Protein AF-A0A267HNU8-F1 (afdb_monomer)

Radius of gyration: 19.86 Å; Cα contacts (8 Å, |Δi|>4): 203; chains: 1; bounding box: 39×40×65 Å

Solvent-accessible surface area (backbone atoms only — not comparable to full-atom values): 8470 Å² total; per-residue (Å²): 109,71,69,58,58,52,52,52,51,51,52,52,51,53,51,51,50,51,52,53,52,53,51,51,53,46,52,55,52,47,54,53,49,51,50,49,44,37,77,42,67,43,56,73,91,36,62,37,79,51,38,76,72,42,79,48,80,49,92,98,49,75,58,29,40,37,32,32,30,31,34,57,65,34,49,52,49,51,52,52,50,27,65,72,68,40,31,42,89,77,65,49,72,58,86,52,77,87,73,73,45,68,80,70,56,43,60,33,38,45,37,34,40,38,64,86,80,71,42,75,48,75,42,44,22,54,57,81,44,81,58,81,56,62,69,58,43,62,71,67,40,85,67,69,61,72,82,130

InterPro domains:
  IPR021486 Protein of unknown function DUF3139 [PF11337] (1-74)

Organism: NCBI:txid317010

Secondary structure (DSSP, 8-state):
-HHHHHHHHHHHHHHHHHHHHHHHHHHHHHHHHHHHHHHTT--GGGEEEEEEEEEE--TTS--EEEEEEEEHHHHHHHHHHHHHHSB-TTS-B---GGG--GGG-SEEEEEEEETTTTEEEEEEEETTEEE--HHHHHHH-S-PPPP-

Mean predicted aligned error: 5.61 Å

Structure (mmCIF, N/CA/C/O backbone):
data_AF-A0A267HNU8-F1
#
_entry.id   AF-A0A267HNU8-F1
#
loop_
_atom_site.group_PDB
_atom_site.id
_atom_site.type_symbol
_atom_site.label_atom_id
_atom_site.label_alt_id
_atom_site.label_comp_id
_atom_site.label_asym_id
_atom_site.label_entity_id
_atom_site.label_seq_id
_atom_site.pdbx_PDB_ins_code
_atom_site.Cartn_x
_atom_site.Cartn_y
_atom_site.Cartn_z
_atom_site.occupancy
_atom_site.B_iso_or_equiv
_atom_site.auth_seq_id
_atom_site.auth_comp_id
_atom_site.auth_asym_id
_atom_site.auth_atom_id
_atom_site.pdbx_PDB_model_num
ATOM 1 N N . MET A 1 1 ? 4.907 28.379 -45.453 1.00 60.69 1 MET A N 1
ATOM 2 C CA . MET A 1 1 ? 3.715 27.744 -44.832 1.00 60.69 1 MET A CA 1
ATOM 3 C C . MET A 1 1 ? 3.746 26.208 -44.789 1.00 60.69 1 MET A C 1
ATOM 5 O O . MET A 1 1 ? 3.602 25.681 -43.696 1.00 60.69 1 MET A O 1
ATOM 9 N N . LYS A 1 2 ? 3.959 25.463 -45.895 1.00 60.53 2 LYS A N 1
ATOM 10 C CA . LYS A 1 2 ? 3.998 23.972 -45.870 1.00 60.53 2 LYS A CA 1
ATOM 11 C C . LYS A 1 2 ? 5.040 23.382 -44.897 1.00 60.53 2 LYS A C 1
ATOM 13 O O . LYS A 1 2 ? 4.693 22.520 -44.102 1.00 60.53 2 LYS A O 1
ATOM 18 N N . LYS A 1 3 ? 6.277 23.898 -44.893 1.00 60.47 3 LYS A N 1
ATOM 19 C CA . LYS A 1 3 ? 7.355 23.445 -43.983 1.00 60.47 3 LYS A CA 1
ATOM 20 C C . LYS A 1 3 ? 7.025 23.662 -42.494 1.00 60.47 3 LYS A C 1
ATOM 22 O O . LYS A 1 3 ? 7.340 22.811 -41.675 1.00 60.47 3 LYS A O 1
ATOM 27 N N . ILE A 1 4 ? 6.316 24.748 -42.167 1.00 65.88 4 ILE A N 1
ATOM 28 C CA . ILE A 1 4 ? 5.861 25.059 -40.799 1.00 65.88 4 ILE A CA 1
ATOM 29 C C . ILE A 1 4 ? 4.764 24.074 -40.362 1.00 65.88 4 ILE A C 1
ATOM 31 O O . ILE A 1 4 ? 4.829 23.546 -39.261 1.00 65.88 4 ILE A O 1
ATOM 35 N N . LYS A 1 5 ? 3.804 23.743 -41.240 1.00 65.88 5 LYS A N 1
ATOM 36 C CA . LYS A 1 5 ? 2.758 22.739 -40.949 1.00 65.88 5 LYS A CA 1
ATOM 37 C C . LYS A 1 5 ? 3.329 21.330 -40.716 1.00 65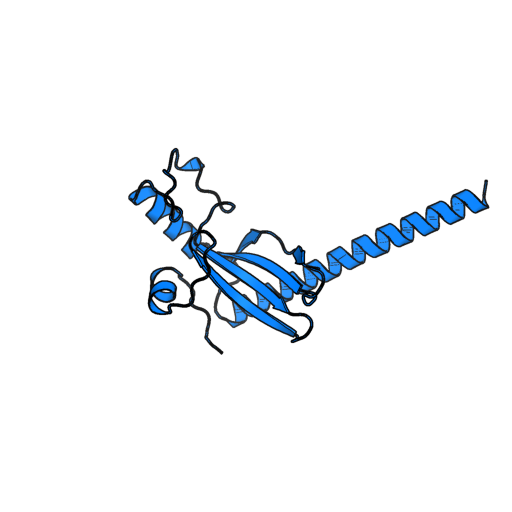.88 5 LYS A C 1
ATOM 39 O O . LYS A 1 5 ? 2.841 20.611 -39.846 1.00 65.88 5 LYS A O 1
ATOM 44 N N . ILE A 1 6 ? 4.372 20.956 -41.462 1.00 73.31 6 ILE A N 1
ATOM 45 C CA . ILE A 1 6 ? 5.078 19.676 -41.285 1.00 73.31 6 ILE A CA 1
ATOM 46 C C . ILE A 1 6 ? 5.837 19.666 -39.951 1.00 73.31 6 ILE A C 1
ATOM 48 O O . ILE A 1 6 ? 5.674 18.729 -39.177 1.00 73.31 6 ILE A O 1
ATOM 52 N N . ALA A 1 7 ? 6.592 20.726 -39.638 1.00 75.62 7 ALA A N 1
ATOM 53 C CA . ALA A 1 7 ? 7.320 20.836 -38.372 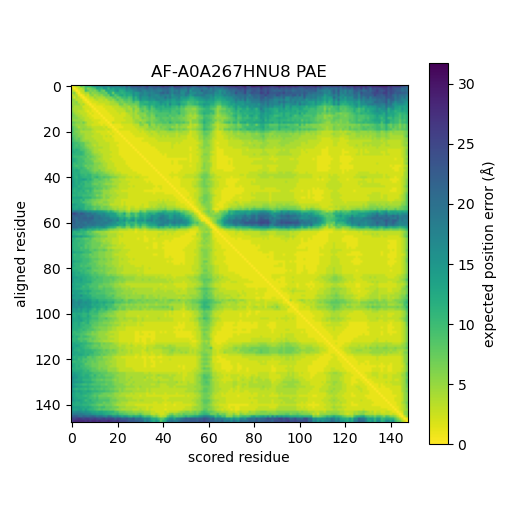1.00 75.62 7 ALA A CA 1
ATOM 54 C C . ALA A 1 7 ? 6.386 20.778 -37.149 1.00 75.62 7 ALA A C 1
ATOM 56 O O . ALA A 1 7 ? 6.656 20.041 -36.204 1.00 75.62 7 ALA A O 1
ATOM 57 N N . VAL A 1 8 ? 5.248 21.480 -37.193 1.00 80.50 8 VAL A N 1
ATOM 58 C CA . VAL A 1 8 ? 4.234 21.432 -36.125 1.00 80.50 8 VAL A CA 1
ATOM 59 C C . VAL A 1 8 ? 3.655 20.022 -35.967 1.00 80.50 8 VAL A C 1
ATOM 61 O O . VAL A 1 8 ? 3.536 19.544 -34.843 1.00 80.50 8 VAL A O 1
ATOM 64 N N . SER A 1 9 ? 3.358 19.318 -37.065 1.00 80.00 9 SER A N 1
ATOM 65 C CA . SER A 1 9 ? 2.846 17.939 -36.992 1.00 80.00 9 SER A CA 1
ATOM 66 C C . SER A 1 9 ? 3.858 16.977 -36.363 1.00 80.00 9 SER A C 1
ATOM 68 O O . SER A 1 9 ? 3.482 16.155 -35.532 1.00 80.00 9 SER A O 1
ATOM 70 N N . VAL A 1 10 ? 5.146 17.104 -36.700 1.00 87.31 10 VAL A N 1
ATOM 71 C CA . VAL A 1 10 ? 6.213 16.280 -36.107 1.00 87.31 10 VAL A CA 1
ATOM 72 C C . VAL A 1 10 ? 6.332 16.531 -34.603 1.00 87.31 10 VAL A C 1
ATOM 74 O O . VAL A 1 10 ? 6.414 15.577 -33.832 1.00 87.31 10 VAL A O 1
ATOM 77 N N . ILE A 1 11 ? 6.277 17.793 -34.166 1.00 89.12 11 ILE A N 1
ATOM 78 C CA . ILE A 1 11 ? 6.322 18.147 -32.739 1.00 89.12 11 ILE A CA 1
ATOM 79 C C . ILE A 1 11 ? 5.142 17.521 -31.985 1.00 89.12 11 ILE A C 1
ATOM 81 O O . ILE A 1 11 ? 5.340 16.928 -30.927 1.00 89.12 11 ILE A O 1
ATOM 85 N N . VAL A 1 12 ? 3.928 17.589 -32.540 1.00 88.81 12 VAL A N 1
ATOM 86 C CA . VAL A 1 12 ? 2.739 16.979 -31.924 1.00 88.81 12 VAL A CA 1
ATOM 87 C C . VAL A 1 12 ? 2.899 15.463 -31.786 1.00 88.81 12 VAL A C 1
ATOM 89 O O . VAL A 1 12 ? 2.626 14.923 -30.715 1.00 88.81 12 VAL A O 1
ATOM 92 N N . VAL A 1 13 ? 3.394 14.773 -32.820 1.00 89.31 13 VAL A N 1
ATOM 93 C CA . VAL A 1 13 ? 3.636 13.319 -32.768 1.00 89.31 13 VAL A CA 1
ATOM 94 C C . VAL A 1 13 ? 4.678 12.959 -31.707 1.00 89.31 13 VAL A C 1
ATOM 96 O O . VAL A 1 13 ? 4.468 12.012 -30.953 1.00 89.31 13 VAL A O 1
ATOM 99 N N . LEU A 1 14 ? 5.770 13.721 -31.598 1.00 88.31 14 LEU A N 1
ATOM 100 C CA . LEU A 1 14 ? 6.799 13.489 -30.579 1.00 88.31 14 LEU A CA 1
ATOM 101 C C . LEU A 1 14 ? 6.258 13.685 -29.160 1.00 88.31 14 LEU A C 1
ATOM 103 O O . LEU A 1 14 ? 6.530 12.866 -28.283 1.00 88.31 14 LEU A O 1
ATOM 107 N N . ILE A 1 15 ? 5.453 14.729 -28.943 1.00 87.50 15 ILE A N 1
ATOM 108 C CA . ILE A 1 15 ? 4.793 14.976 -27.657 1.00 87.50 15 ILE A CA 1
ATOM 109 C C . ILE A 1 15 ? 3.860 13.807 -27.323 1.00 87.50 15 ILE A C 1
ATOM 111 O O . ILE A 1 15 ? 3.980 13.221 -26.249 1.00 87.50 15 ILE A O 1
ATOM 115 N N . LEU A 1 16 ? 2.974 13.409 -28.240 1.00 89.19 16 LEU A N 1
ATOM 116 C CA . LEU A 1 16 ? 2.055 12.285 -28.024 1.00 89.19 16 LEU A CA 1
ATOM 117 C C . LEU A 1 16 ? 2.794 10.965 -27.774 1.00 89.19 16 LEU A C 1
ATOM 119 O O . LEU A 1 16 ? 2.398 10.200 -26.892 1.00 89.19 16 LEU A O 1
ATOM 123 N N . GLY A 1 17 ? 3.884 10.714 -28.502 1.00 87.00 17 GLY A N 1
ATOM 124 C CA . GLY A 1 17 ? 4.753 9.559 -28.290 1.00 87.00 17 GLY A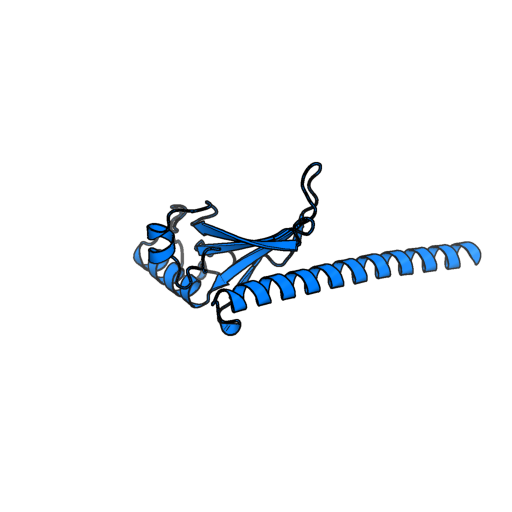 CA 1
ATOM 125 C C . GLY A 1 17 ? 5.370 9.555 -26.892 1.00 87.00 17 GLY A C 1
ATOM 126 O O . GLY A 1 17 ? 5.333 8.535 -26.204 1.00 87.00 17 GLY A O 1
ATOM 127 N N . PHE A 1 18 ? 5.852 10.710 -26.424 1.00 85.44 18 PHE A N 1
ATOM 128 C CA . PHE A 1 18 ? 6.389 10.867 -25.073 1.00 85.44 18 PHE A CA 1
ATOM 129 C C . PHE A 1 18 ? 5.329 10.611 -23.988 1.00 85.44 18 PHE A C 1
ATOM 131 O O . PHE A 1 18 ? 5.579 9.850 -23.050 1.00 85.44 18 PHE A O 1
ATOM 138 N N . TRP A 1 19 ? 4.127 11.181 -24.129 1.00 85.31 19 TRP A N 1
ATOM 139 C CA . TRP A 1 19 ? 3.018 10.943 -23.196 1.00 85.31 19 TRP A CA 1
ATOM 140 C C . TRP A 1 19 ? 2.603 9.470 -23.166 1.00 85.31 19 TRP A C 1
ATOM 142 O O . TRP A 1 19 ? 2.467 8.893 -22.087 1.00 85.31 19 TRP A O 1
ATOM 152 N N . SER A 1 20 ? 2.467 8.846 -24.338 1.00 87.19 20 SER A N 1
ATOM 153 C CA . SER A 1 20 ? 2.092 7.432 -24.469 1.00 87.19 20 SER A CA 1
ATOM 154 C C . SER A 1 20 ? 3.120 6.517 -23.804 1.00 87.19 20 SER A C 1
ATOM 156 O O . SER A 1 20 ? 2.761 5.620 -23.042 1.00 87.19 20 SER A O 1
ATOM 158 N N . TYR A 1 21 ? 4.408 6.788 -24.020 1.00 87.94 21 TYR A N 1
ATOM 159 C CA . TYR A 1 21 ? 5.496 6.051 -23.386 1.00 87.94 21 TYR A CA 1
ATOM 160 C C . TYR A 1 21 ? 5.506 6.217 -21.858 1.00 87.94 21 TYR A C 1
ATOM 162 O O . TYR A 1 21 ? 5.671 5.238 -21.129 1.00 87.94 21 TYR A O 1
ATOM 170 N N . SER A 1 22 ? 5.278 7.436 -21.361 1.00 86.12 22 SER A N 1
ATOM 171 C CA . SER A 1 22 ? 5.196 7.717 -19.921 1.00 86.12 22 SER A CA 1
ATOM 172 C C . SER A 1 22 ? 4.043 6.960 -19.251 1.00 86.12 22 SER A C 1
ATOM 174 O O . SER A 1 22 ? 4.230 6.352 -18.195 1.00 86.12 22 SER A O 1
ATOM 176 N N . ILE A 1 23 ? 2.865 6.928 -19.885 1.00 88.56 23 ILE A N 1
ATOM 177 C CA . ILE A 1 23 ? 1.704 6.160 -19.407 1.00 88.56 23 ILE A CA 1
ATOM 178 C C . ILE A 1 23 ? 2.013 4.661 -19.396 1.00 88.56 23 ILE A C 1
ATOM 180 O O . ILE A 1 23 ? 1.776 3.996 -18.389 1.00 88.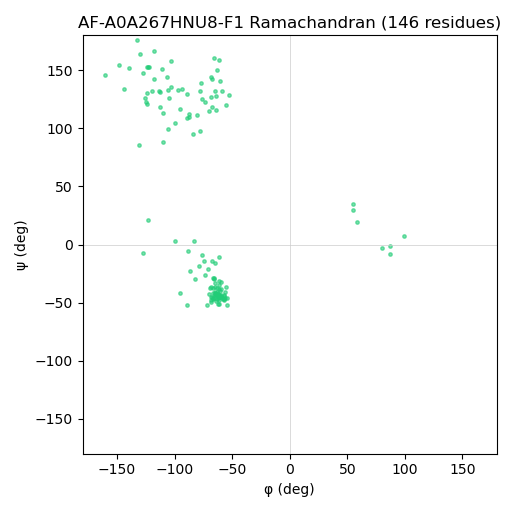56 23 ILE A O 1
ATOM 184 N N . TYR A 1 24 ? 2.589 4.134 -20.479 1.00 91.56 24 TYR A N 1
ATOM 185 C CA . TYR A 1 24 ? 2.964 2.724 -20.570 1.00 91.56 24 TYR A CA 1
ATOM 186 C C . TYR A 1 24 ? 3.917 2.301 -19.443 1.00 91.56 24 TYR A C 1
ATOM 188 O O . TYR A 1 24 ? 3.685 1.290 -18.779 1.00 91.56 24 TYR A O 1
ATOM 196 N N . GLN A 1 25 ? 4.958 3.094 -19.172 1.00 91.19 25 GLN A N 1
ATOM 197 C CA . GLN A 1 25 ? 5.912 2.778 -18.108 1.00 91.19 25 GLN A CA 1
ATOM 198 C C . GLN A 1 25 ? 5.280 2.838 -16.712 1.00 91.19 25 GLN A C 1
ATOM 200 O O . GLN A 1 25 ? 5.578 1.989 -15.872 1.00 91.19 25 GLN A O 1
ATOM 205 N N . LYS A 1 26 ? 4.369 3.792 -16.474 1.00 92.00 26 LYS A N 1
ATOM 206 C CA . LYS A 1 26 ? 3.588 3.860 -15.230 1.00 92.00 26 LYS A CA 1
ATOM 207 C C . LYS A 1 26 ? 2.724 2.616 -15.038 1.00 92.00 26 LYS A C 1
ATOM 209 O O . LYS A 1 26 ? 2.781 2.019 -13.970 1.00 92.00 26 LYS A O 1
ATOM 214 N N . ASN A 1 27 ? 1.989 2.187 -16.064 1.00 93.62 27 ASN A N 1
ATOM 215 C CA . ASN A 1 27 ? 1.141 0.993 -15.981 1.00 93.62 27 ASN A CA 1
ATOM 216 C C . ASN A 1 27 ? 1.973 -0.264 -15.700 1.00 93.62 27 ASN A C 1
ATOM 218 O O . ASN A 1 27 ? 1.669 -1.019 -14.783 1.00 93.62 27 ASN A O 1
ATOM 222 N N . LYS A 1 28 ? 3.095 -0.433 -16.410 1.00 94.38 28 LYS A N 1
ATOM 223 C CA . LYS A 1 28 ? 4.008 -1.561 -16.195 1.00 94.38 28 LYS A CA 1
ATOM 224 C C . LYS A 1 28 ? 4.602 -1.582 -14.783 1.00 94.38 28 LYS A C 1
ATOM 226 O O . LYS A 1 28 ? 4.793 -2.649 -14.200 1.00 94.38 28 LYS A O 1
ATOM 231 N N . ALA A 1 29 ? 4.926 -0.415 -14.229 1.00 94.75 29 ALA A N 1
ATOM 232 C CA . ALA A 1 29 ? 5.400 -0.311 -12.855 1.00 94.75 29 ALA A CA 1
ATOM 233 C C . ALA A 1 29 ? 4.288 -0.633 -11.839 1.00 94.75 29 ALA A C 1
ATOM 235 O O . ALA A 1 29 ? 4.561 -1.295 -10.839 1.00 94.75 29 ALA A O 1
ATOM 236 N N . ASP A 1 30 ? 3.045 -0.226 -12.112 1.00 96.06 30 ASP A N 1
ATOM 237 C CA . ASP A 1 30 ? 1.892 -0.492 -11.246 1.00 96.06 30 ASP A CA 1
ATOM 238 C C . ASP A 1 30 ? 1.565 -1.985 -11.183 1.00 96.06 30 ASP A C 1
ATOM 240 O O . ASP A 1 30 ? 1.437 -2.537 -10.089 1.00 96.06 30 ASP A O 1
ATOM 244 N N . GLU A 1 31 ? 1.541 -2.650 -12.341 1.00 95.94 31 GLU A N 1
ATOM 245 C CA . GLU A 1 31 ? 1.397 -4.104 -12.461 1.00 95.94 31 GLU A CA 1
ATOM 246 C C . GLU A 1 31 ? 2.493 -4.845 -11.696 1.00 95.94 31 GLU A C 1
ATOM 248 O O . GLU A 1 31 ? 2.216 -5.810 -10.986 1.00 95.94 31 GLU A O 1
ATOM 253 N N . ARG A 1 32 ? 3.746 -4.385 -11.805 1.00 96.38 32 ARG A N 1
ATOM 254 C CA . ARG A 1 32 ? 4.873 -5.008 -11.105 1.00 96.38 32 ARG A CA 1
ATOM 255 C C . ARG A 1 32 ? 4.746 -4.890 -9.588 1.00 96.38 32 ARG A C 1
ATOM 257 O O . ARG A 1 32 ? 5.039 -5.854 -8.890 1.00 96.38 32 ARG A O 1
ATOM 264 N N . ILE A 1 33 ? 4.308 -3.735 -9.088 1.00 97.00 33 ILE A N 1
ATOM 265 C CA . ILE A 1 33 ? 4.052 -3.543 -7.657 1.00 97.00 33 ILE A CA 1
ATOM 266 C C . ILE A 1 33 ? 2.872 -4.412 -7.204 1.00 97.00 33 ILE A C 1
ATOM 268 O O . ILE A 1 33 ? 2.992 -5.088 -6.191 1.00 97.00 33 ILE A O 1
ATOM 272 N N . ASN A 1 34 ? 1.756 -4.435 -7.943 1.00 97.06 34 ASN A N 1
ATOM 273 C CA . ASN A 1 34 ? 0.595 -5.264 -7.588 1.00 97.06 34 ASN A CA 1
ATOM 274 C C . ASN A 1 34 ? 0.955 -6.746 -7.531 1.00 97.06 34 ASN A C 1
ATOM 276 O O . ASN A 1 34 ? 0.615 -7.414 -6.562 1.00 97.06 34 ASN A O 1
ATOM 280 N N . ARG A 1 35 ? 1.690 -7.240 -8.532 1.00 97.19 35 ARG A N 1
ATOM 281 C CA . ARG A 1 35 ? 2.148 -8.628 -8.557 1.00 97.19 35 ARG A CA 1
ATOM 282 C C . ARG A 1 35 ? 2.986 -8.963 -7.329 1.00 97.19 35 ARG A C 1
ATOM 284 O O . ARG A 1 35 ? 2.708 -9.962 -6.683 1.00 97.19 35 ARG A O 1
ATOM 291 N N . TYR A 1 36 ? 3.939 -8.099 -6.979 1.00 96.75 36 TYR A N 1
ATOM 292 C CA . TYR A 1 36 ? 4.744 -8.281 -5.774 1.00 96.75 36 TYR A CA 1
ATOM 293 C C . TYR A 1 36 ? 3.873 -8.336 -4.510 1.00 96.75 36 TYR A C 1
ATOM 295 O O . TYR A 1 36 ? 4.035 -9.238 -3.704 1.00 96.75 36 TYR A O 1
ATOM 303 N N . LEU A 1 37 ? 2.905 -7.427 -4.343 1.00 96.94 37 LEU A N 1
ATOM 304 C CA . LEU A 1 37 ? 2.007 -7.443 -3.177 1.00 96.94 37 LEU A CA 1
ATOM 305 C C . LEU A 1 37 ? 1.199 -8.748 -3.079 1.00 96.94 37 LEU A C 1
ATOM 307 O O . LEU A 1 37 ? 1.024 -9.272 -1.981 1.00 96.94 37 LEU A O 1
ATOM 311 N N . VAL A 1 38 ? 0.752 -9.284 -4.217 1.00 97.06 38 VAL A N 1
ATOM 312 C CA . VAL A 1 38 ? 0.046 -10.573 -4.290 1.00 97.06 38 VAL A CA 1
ATOM 313 C C . VAL A 1 38 ? 0.965 -11.741 -3.948 1.00 97.06 38 VAL A C 1
ATOM 315 O O . VAL A 1 38 ? 0.590 -12.587 -3.141 1.00 97.06 38 VAL A O 1
ATOM 318 N N . GLU A 1 39 ? 2.180 -11.765 -4.497 1.00 95.56 39 GLU A N 1
ATOM 319 C CA . GLU A 1 39 ? 3.210 -12.763 -4.169 1.00 95.56 39 GLU A CA 1
ATOM 320 C C . GLU A 1 39 ? 3.577 -12.737 -2.676 1.00 95.56 39 GLU A C 1
ATOM 322 O O . GLU A 1 39 ? 3.847 -13.780 -2.088 1.00 95.56 39 GLU A O 1
ATOM 327 N N . GLN A 1 40 ? 3.516 -11.560 -2.047 1.00 95.06 40 GLN A N 1
ATOM 328 C CA . GLN A 1 40 ? 3.741 -11.359 -0.612 1.00 95.06 40 GLN A CA 1
ATOM 329 C C . GLN A 1 40 ? 2.507 -11.645 0.264 1.00 95.06 40 GLN A C 1
ATOM 331 O O . GLN A 1 40 ? 2.561 -11.473 1.481 1.00 95.06 40 GLN A O 1
ATOM 336 N N . GLY A 1 41 ? 1.395 -12.089 -0.330 1.00 94.94 41 GLY A N 1
ATOM 337 C CA . GLY A 1 41 ? 0.223 -12.579 0.394 1.00 94.94 41 GLY A CA 1
ATOM 338 C C . GLY A 1 41 ? -0.933 -11.589 0.552 1.00 94.94 41 GLY A C 1
ATOM 339 O O . GLY A 1 41 ? -1.893 -11.920 1.248 1.00 94.94 41 GLY A O 1
ATOM 340 N N . ILE A 1 42 ? -0.901 -10.410 -0.085 1.00 96.94 42 ILE A N 1
ATOM 341 C CA . ILE A 1 42 ? -2.068 -9.514 -0.159 1.00 96.94 42 ILE A CA 1
ATOM 342 C C . ILE A 1 42 ? -2.924 -9.901 -1.369 1.00 96.94 42 ILE A C 1
ATOM 344 O O . ILE A 1 42 ? -2.512 -9.649 -2.499 1.00 96.94 42 ILE A O 1
ATOM 348 N N . PRO A 1 43 ? -4.144 -10.433 -1.186 1.00 97.19 43 PRO A N 1
ATOM 349 C CA . PRO A 1 43 ? -4.998 -10.778 -2.316 1.00 97.19 43 PRO A CA 1
ATOM 350 C C . PRO A 1 43 ? -5.323 -9.549 -3.175 1.00 97.19 43 PRO A C 1
ATOM 352 O O . PRO A 1 43 ? -5.582 -8.464 -2.644 1.00 97.19 43 PRO A O 1
ATOM 355 N N . GLU A 1 44 ? -5.345 -9.710 -4.498 1.00 96.81 44 GLU A N 1
ATOM 356 C CA . GLU A 1 44 ? -5.545 -8.601 -5.440 1.00 96.81 44 GLU A CA 1
ATOM 357 C C . GLU A 1 44 ? -6.849 -7.846 -5.158 1.00 96.81 44 GLU A C 1
ATOM 359 O O . GLU A 1 44 ? -6.884 -6.614 -5.132 1.00 96.81 44 GLU A O 1
ATOM 364 N N . GLU A 1 45 ? -7.921 -8.571 -4.833 1.00 97.25 45 GLU A N 1
ATOM 365 C CA . GLU A 1 45 ? -9.219 -7.984 -4.534 1.00 97.25 45 GLU A CA 1
ATOM 366 C C . GLU A 1 45 ? -9.228 -7.174 -3.233 1.00 97.25 45 GLU A C 1
ATOM 368 O O . GLU A 1 45 ? -10.182 -6.431 -2.987 1.00 97.25 45 GLU A O 1
ATOM 373 N N . GLN A 1 46 ? -8.210 -7.309 -2.385 1.00 98.12 46 GLN A N 1
ATOM 374 C CA . GLN A 1 46 ? -8.069 -6.543 -1.151 1.00 98.12 46 GLN A CA 1
ATOM 375 C C . GLN A 1 46 ? -7.369 -5.210 -1.386 1.00 98.12 46 GLN A C 1
ATOM 377 O O . GLN A 1 46 ? -7.599 -4.292 -0.601 1.00 98.12 46 GLN A O 1
ATOM 382 N N . ILE A 1 47 ? -6.582 -5.064 -2.452 1.00 97.81 47 ILE A N 1
ATOM 383 C CA . ILE A 1 47 ? -5.784 -3.864 -2.708 1.00 97.81 47 ILE A CA 1
ATOM 384 C C . ILE A 1 47 ? -6.701 -2.676 -3.035 1.00 97.81 47 ILE A C 1
ATOM 386 O O . ILE A 1 47 ? -7.557 -2.719 -3.921 1.00 97.81 47 ILE A O 1
ATOM 390 N N . LYS A 1 48 ? -6.513 -1.574 -2.308 1.00 97.56 48 LYS A N 1
ATOM 391 C CA . LYS A 1 48 ? -7.178 -0.288 -2.530 1.00 97.56 48 LYS A CA 1
ATOM 392 C C . LYS A 1 48 ? -6.125 0.795 -2.716 1.00 97.56 48 LYS A C 1
ATOM 394 O O . LYS A 1 48 ? -5.320 1.049 -1.828 1.00 97.56 48 LYS A O 1
ATOM 399 N N . THR A 1 49 ? -6.145 1.466 -3.861 1.00 97.00 49 THR A N 1
ATOM 400 C CA . THR A 1 49 ? -5.215 2.567 -4.136 1.00 97.00 49 THR A CA 1
ATOM 401 C C . THR A 1 49 ? -5.618 3.833 -3.388 1.00 97.00 49 THR A C 1
ATOM 403 O O . THR A 1 49 ? -6.730 4.324 -3.569 1.00 97.00 49 THR A O 1
ATOM 406 N N . ILE A 1 50 ? -4.686 4.376 -2.602 1.00 96.50 50 ILE A N 1
ATOM 407 C CA . ILE A 1 50 ? -4.777 5.707 -1.986 1.00 96.50 50 ILE A CA 1
ATOM 408 C C . ILE A 1 50 ? -4.185 6.739 -2.949 1.00 96.50 50 ILE A C 1
ATOM 410 O O . ILE A 1 50 ? -4.837 7.710 -3.320 1.00 96.50 50 ILE A O 1
ATOM 414 N N . ALA A 1 51 ? -2.958 6.494 -3.418 1.00 95.12 51 ALA A N 1
ATOM 415 C CA . ALA A 1 51 ? -2.274 7.351 -4.378 1.00 95.12 51 ALA A CA 1
ATOM 416 C C . ALA A 1 51 ? -1.828 6.535 -5.591 1.00 95.12 51 ALA A C 1
ATOM 418 O O . ALA A 1 51 ? -1.134 5.525 -5.455 1.00 95.12 51 ALA A O 1
ATOM 419 N N . LYS A 1 52 ? -2.228 6.995 -6.783 1.00 93.88 52 LYS A N 1
ATOM 420 C CA . LYS A 1 52 ? -1.828 6.392 -8.060 1.00 93.88 52 LYS A CA 1
ATOM 421 C C . LYS A 1 52 ? -0.317 6.452 -8.242 1.00 93.88 52 LYS A C 1
ATOM 423 O O . LYS A 1 52 ? 0.356 7.313 -7.675 1.00 93.88 52 LYS A O 1
ATOM 428 N N . ILE A 1 53 ? 0.184 5.571 -9.102 1.00 93.69 53 ILE A N 1
ATOM 429 C CA . ILE A 1 53 ? 1.606 5.503 -9.389 1.00 93.69 53 ILE A CA 1
ATOM 430 C C . ILE A 1 53 ? 2.149 6.828 -9.932 1.00 93.69 53 ILE A C 1
ATOM 432 O O . ILE A 1 53 ? 1.597 7.438 -10.857 1.00 93.69 53 ILE A O 1
ATOM 436 N N . ARG A 1 54 ? 3.262 7.268 -9.356 1.00 91.00 54 ARG A N 1
ATOM 437 C CA . ARG A 1 54 ? 4.006 8.452 -9.779 1.00 91.00 54 ARG A CA 1
ATOM 438 C C . ARG A 1 54 ? 5.446 8.082 -10.079 1.00 91.00 54 ARG A C 1
ATOM 440 O O . ARG A 1 54 ? 5.980 7.117 -9.542 1.00 91.00 54 ARG A O 1
ATOM 447 N N . TYR A 1 55 ? 6.047 8.856 -10.970 1.00 85.06 55 TYR A N 1
ATOM 448 C CA . TYR A 1 55 ? 7.469 8.781 -11.259 1.00 85.06 55 TYR A CA 1
ATOM 449 C C . TYR A 1 55 ? 8.163 9.847 -10.417 1.00 85.06 55 TYR A C 1
ATOM 451 O O . TYR A 1 55 ? 7.880 11.032 -10.590 1.00 85.06 55 TYR A O 1
ATOM 459 N N . ASP A 1 56 ? 9.023 9.421 -9.497 1.00 76.25 56 ASP A N 1
ATOM 460 C CA . ASP A 1 56 ? 9.799 10.328 -8.660 1.00 76.25 56 ASP A CA 1
ATOM 461 C C . ASP A 1 56 ? 11.212 10.440 -9.237 1.00 76.25 56 ASP A C 1
ATOM 463 O O . ASP A 1 56 ? 12.043 9.541 -9.085 1.00 76.25 56 ASP A O 1
ATOM 467 N N . GLU A 1 57 ? 11.486 11.565 -9.893 1.00 66.19 57 GLU A N 1
ATOM 468 C CA . GLU A 1 57 ? 12.819 11.946 -10.358 1.00 66.19 57 GLU A CA 1
ATOM 469 C C . GLU A 1 57 ? 13.295 13.120 -9.507 1.00 66.19 57 GLU A C 1
ATOM 471 O O . GLU A 1 57 ? 13.032 14.283 -9.799 1.00 66.19 57 GLU A O 1
ATOM 476 N N . LYS A 1 58 ? 13.936 12.805 -8.379 1.00 59.12 58 LYS A N 1
ATOM 477 C CA . LYS A 1 5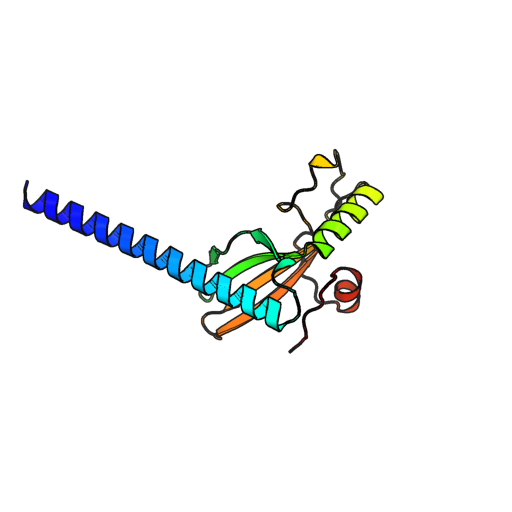8 ? 14.610 13.814 -7.559 1.00 59.12 58 LYS A CA 1
ATOM 478 C C . LYS A 1 58 ? 16.088 13.874 -7.972 1.00 59.12 58 LYS A C 1
ATOM 480 O O . LYS A 1 58 ? 16.707 12.813 -8.075 1.00 59.12 58 LYS A O 1
ATOM 485 N N . PRO A 1 59 ? 16.676 15.066 -8.176 1.00 52.38 59 PRO A N 1
ATOM 486 C CA . PRO A 1 59 ? 18.110 15.207 -8.432 1.00 52.38 59 PRO A CA 1
ATOM 487 C C . PRO A 1 59 ? 18.935 14.494 -7.351 1.00 52.38 59 PRO A C 1
ATOM 489 O O . PRO A 1 59 ? 18.690 14.690 -6.163 1.00 52.38 59 PRO A O 1
ATOM 492 N N . GLY A 1 60 ? 19.876 13.636 -7.752 1.00 58.25 60 GLY A N 1
ATOM 493 C CA . GLY A 1 60 ? 20.707 12.849 -6.828 1.00 58.25 60 GLY A CA 1
ATOM 494 C C . GLY A 1 60 ? 20.052 11.587 -6.244 1.00 58.25 60 GLY A C 1
ATOM 495 O O . GLY A 1 60 ? 20.724 10.831 -5.548 1.00 58.25 60 GLY A O 1
ATOM 496 N N . LEU A 1 61 ? 18.779 11.311 -6.548 1.00 60.00 61 LEU A N 1
ATOM 497 C CA . LEU A 1 61 ? 18.098 10.068 -6.176 1.00 60.00 61 LEU A CA 1
ATOM 498 C C . LEU A 1 61 ? 17.818 9.204 -7.408 1.00 60.00 61 LEU A C 1
ATOM 500 O O . LEU A 1 61 ? 17.650 9.691 -8.526 1.00 60.00 61 LEU A O 1
ATOM 504 N N . TYR A 1 62 ? 17.773 7.889 -7.198 1.00 66.00 62 TYR A N 1
ATOM 505 C CA . TYR A 1 62 ? 17.496 6.940 -8.270 1.00 66.00 62 TYR A CA 1
ATOM 506 C C . TYR A 1 62 ? 16.057 7.070 -8.772 1.00 66.00 62 TYR A C 1
ATOM 508 O O . TYR A 1 62 ? 15.121 7.260 -7.993 1.00 66.00 62 TYR A O 1
ATOM 516 N N . LYS A 1 63 ? 15.900 6.912 -10.089 1.00 81.44 63 LYS A N 1
ATOM 517 C CA . LYS A 1 63 ? 14.607 6.851 -10.774 1.00 81.44 63 LYS A CA 1
ATOM 518 C C . LYS A 1 63 ? 13.753 5.753 -10.150 1.00 81.44 63 LYS A C 1
ATOM 520 O O . LYS A 1 63 ? 14.139 4.582 -10.179 1.00 81.44 63 LYS A O 1
ATOM 525 N N . ARG A 1 64 ? 12.594 6.121 -9.612 1.00 89.50 64 ARG A N 1
ATOM 526 C CA . ARG A 1 64 ? 11.686 5.177 -8.956 1.00 89.50 64 ARG A CA 1
ATOM 527 C C . ARG A 1 64 ? 10.239 5.465 -9.306 1.00 89.50 64 ARG A C 1
ATOM 529 O O . ARG A 1 64 ? 9.870 6.607 -9.581 1.00 89.50 64 ARG A O 1
ATOM 536 N N . TYR A 1 65 ? 9.432 4.414 -9.269 1.00 94.19 65 TYR A N 1
ATOM 537 C CA . TYR A 1 65 ? 7.983 4.546 -9.283 1.00 94.19 65 TYR A CA 1
ATOM 538 C C . TYR A 1 65 ? 7.450 4.261 -7.890 1.00 94.19 65 TYR A C 1
ATOM 540 O O . TYR A 1 65 ? 7.854 3.274 -7.280 1.00 94.19 65 TYR A O 1
ATOM 548 N N . SER A 1 66 ? 6.563 5.114 -7.392 1.00 94.38 66 SER A N 1
ATOM 549 C CA . SER A 1 66 ? 5.947 4.941 -6.079 1.00 94.38 66 SER A CA 1
ATOM 550 C C . SER A 1 66 ? 4.433 5.003 -6.172 1.00 94.38 66 SER A C 1
ATOM 552 O O . SER A 1 66 ? 3.884 5.708 -7.023 1.00 94.38 66 SER A O 1
ATOM 554 N N . LYS A 1 67 ? 3.753 4.257 -5.306 1.00 96.06 67 LYS A N 1
ATOM 555 C CA . LYS A 1 67 ? 2.304 4.327 -5.118 1.00 96.06 67 LYS A CA 1
ATOM 556 C C . LYS A 1 67 ? 1.963 4.021 -3.669 1.00 96.06 67 LYS A C 1
ATOM 558 O O . LYS A 1 67 ? 2.689 3.282 -3.013 1.00 96.06 67 LYS A O 1
ATOM 563 N N . LYS A 1 68 ? 0.821 4.527 -3.211 1.00 97.44 68 LYS A N 1
ATOM 564 C CA . LYS A 1 68 ? 0.307 4.232 -1.872 1.00 97.44 68 LYS A CA 1
ATOM 565 C C . LYS A 1 68 ? -0.965 3.424 -1.968 1.00 97.44 68 LYS A C 1
ATOM 567 O O . LYS A 1 68 ? -1.877 3.783 -2.724 1.00 97.44 68 LYS A O 1
ATOM 572 N N . ILE A 1 69 ? -1.029 2.353 -1.197 1.00 98.06 69 ILE A N 1
ATOM 573 C CA . ILE A 1 69 ? -2.204 1.494 -1.105 1.00 98.06 69 ILE A CA 1
ATOM 574 C C . ILE A 1 69 ? -2.574 1.265 0.356 1.00 98.06 69 ILE A C 1
ATOM 576 O O . ILE A 1 69 ? -1.790 1.505 1.262 1.00 98.06 69 ILE A O 1
ATOM 580 N N . THR A 1 70 ? -3.785 0.788 0.570 1.00 98.31 70 THR A N 1
ATOM 581 C CA . THR A 1 70 ? -4.221 0.114 1.794 1.00 98.31 70 THR A CA 1
ATOM 582 C C . THR A 1 70 ? -4.964 -1.150 1.377 1.00 98.31 70 THR A C 1
ATOM 584 O O . THR A 1 70 ? -5.173 -1.378 0.178 1.00 98.31 70 THR A O 1
ATOM 587 N N . THR A 1 71 ? -5.389 -1.975 2.328 1.00 98.31 71 THR A N 1
ATOM 588 C CA . THR A 1 71 ? -6.292 -3.086 2.023 1.00 98.31 71 THR A CA 1
ATOM 589 C C . THR A 1 71 ? -7.724 -2.776 2.437 1.00 98.31 71 THR A C 1
ATOM 591 O O . THR A 1 71 ? -7.981 -1.939 3.299 1.00 98.31 71 THR A O 1
ATOM 594 N N . LYS A 1 72 ? -8.707 -3.464 1.845 1.00 98.31 72 LYS A N 1
ATOM 595 C CA . LYS A 1 72 ? -10.113 -3.363 2.274 1.00 98.31 72 LYS A CA 1
ATOM 596 C C . LYS A 1 72 ? -10.278 -3.688 3.764 1.00 98.31 72 LYS A C 1
ATOM 598 O O . LYS A 1 72 ? -11.120 -3.072 4.416 1.00 98.31 72 LYS A O 1
ATOM 603 N N . LYS A 1 73 ? -9.503 -4.646 4.290 1.00 97.94 73 LYS A N 1
ATOM 604 C CA . LYS A 1 73 ? -9.517 -5.009 5.715 1.00 97.94 73 LYS A CA 1
ATOM 605 C C . LYS A 1 73 ? -8.937 -3.892 6.578 1.00 97.94 73 LYS A C 1
ATOM 607 O O . LYS A 1 73 ? -9.617 -3.472 7.512 1.00 97.94 73 LYS A O 1
ATOM 612 N N . ASP A 1 74 ? -7.762 -3.376 6.228 1.00 98.06 74 ASP A N 1
ATOM 613 C CA . ASP A 1 74 ? -7.103 -2.297 6.982 1.00 98.06 74 ASP A CA 1
ATOM 614 C C . ASP A 1 74 ? -7.938 -1.023 6.970 1.00 98.06 74 ASP A C 1
ATOM 616 O O . ASP A 1 74 ? -8.189 -0.436 8.017 1.00 98.06 74 ASP A O 1
ATOM 620 N N . PHE A 1 75 ? -8.481 -0.656 5.807 1.00 98.19 75 PHE A N 1
ATOM 621 C CA . PHE A 1 75 ? -9.370 0.491 5.680 1.00 98.19 75 PHE A CA 1
ATOM 622 C C . PHE A 1 75 ? -10.590 0.371 6.598 1.00 98.19 75 PHE A C 1
ATOM 624 O O . PHE A 1 75 ? -10.918 1.305 7.327 1.00 98.19 75 PHE A O 1
ATOM 631 N N . LYS A 1 76 ? -11.253 -0.792 6.606 1.00 97.94 76 LYS A N 1
ATOM 632 C CA . LYS A 1 76 ? -12.425 -1.024 7.459 1.00 97.94 76 LYS A CA 1
ATOM 633 C C . LYS A 1 76 ? -12.061 -0.976 8.943 1.00 97.94 76 LYS A C 1
ATOM 635 O O . LYS A 1 76 ? -12.818 -0.407 9.727 1.00 97.94 76 LYS A O 1
ATOM 640 N N . LYS A 1 77 ? -10.928 -1.567 9.321 1.00 97.50 77 LYS A N 1
ATOM 641 C CA . LYS A 1 77 ? -10.429 -1.546 10.696 1.00 97.50 77 LYS A CA 1
ATOM 642 C C . LYS A 1 77 ? -10.131 -0.115 11.150 1.00 97.50 77 LYS A C 1
ATOM 644 O O . LYS A 1 77 ? -10.691 0.323 12.150 1.00 97.50 77 LYS A O 1
ATOM 649 N N . TRP A 1 78 ? -9.359 0.631 10.363 1.00 97.88 78 TRP A N 1
ATOM 650 C CA . TRP A 1 78 ? -9.061 2.040 10.618 1.00 97.88 78 TRP A CA 1
ATOM 651 C C . TRP A 1 78 ? -10.344 2.865 10.778 1.00 97.88 78 TRP A C 1
ATOM 653 O O . TRP A 1 78 ? -10.489 3.598 11.754 1.00 97.88 78 TRP A O 1
ATOM 663 N N . GLN A 1 79 ? -11.335 2.688 9.893 1.00 97.88 79 GLN A N 1
ATOM 664 C CA . GLN A 1 79 ? -12.627 3.369 10.034 1.00 97.88 79 GLN A CA 1
ATOM 665 C C . GLN A 1 79 ? -13.298 3.056 11.378 1.00 97.88 79 GLN A C 1
ATOM 667 O O . GLN A 1 79 ? -13.829 3.956 12.025 1.00 97.88 79 GLN A O 1
ATOM 672 N N . GLN A 1 80 ? -13.295 1.792 11.807 1.00 97.56 80 GLN A N 1
ATOM 673 C CA . GLN A 1 80 ? -13.890 1.382 13.080 1.00 97.56 80 GLN A CA 1
ATOM 674 C C . GLN A 1 80 ? -13.165 2.002 14.278 1.00 97.56 80 GLN A C 1
ATOM 676 O O . GLN A 1 80 ? -13.826 2.475 15.204 1.00 97.56 80 GLN A O 1
ATOM 681 N N . GLU A 1 81 ? -11.835 2.035 14.250 1.00 97.06 81 GLU A N 1
ATOM 682 C CA . GLU A 1 81 ? -11.015 2.596 15.323 1.00 97.06 81 GLU A CA 1
ATOM 683 C C . GLU A 1 81 ? -11.202 4.109 15.435 1.00 97.06 81 GLU A C 1
ATOM 685 O O . GLU A 1 81 ? -11.520 4.583 16.525 1.00 97.06 81 GLU A O 1
ATOM 690 N N . VAL A 1 82 ? -11.158 4.845 14.319 1.00 97.75 82 VAL A N 1
ATOM 691 C CA . VAL A 1 82 ? -11.386 6.302 14.297 1.00 97.75 82 VAL A CA 1
ATOM 692 C C . VAL A 1 82 ? -12.818 6.667 14.706 1.00 97.75 82 VAL A C 1
ATOM 694 O O . VAL A 1 82 ? -13.043 7.651 15.412 1.00 97.75 82 VAL A O 1
ATOM 697 N N . ILE A 1 83 ? -13.819 5.867 14.318 1.00 97.56 83 ILE A N 1
ATOM 698 C CA . ILE A 1 83 ? -15.207 6.068 14.772 1.00 97.56 83 ILE A CA 1
ATOM 699 C C . ILE A 1 83 ? -15.326 5.853 16.282 1.00 97.56 83 ILE A C 1
ATOM 701 O O . ILE A 1 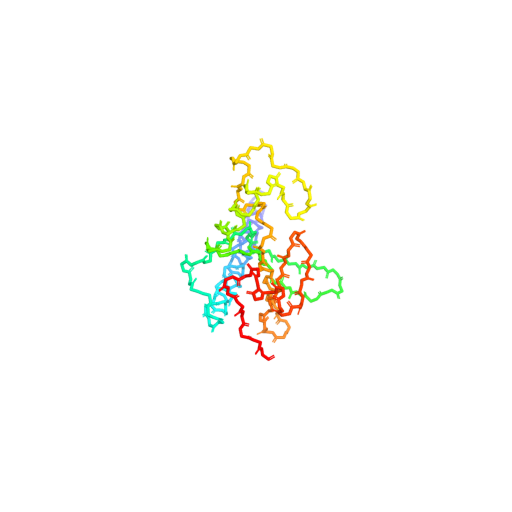83 ? -16.024 6.619 16.949 1.00 97.56 83 ILE 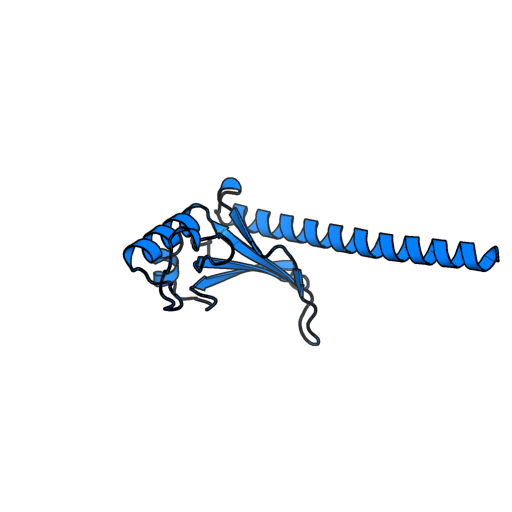A O 1
ATOM 705 N N . LYS A 1 84 ? -14.681 4.807 16.810 1.00 97.25 84 LYS A N 1
ATOM 706 C CA . LYS A 1 84 ? -14.732 4.445 18.230 1.00 97.25 84 LYS A CA 1
ATOM 707 C C . LYS A 1 84 ? -14.020 5.479 19.100 1.00 97.25 84 LYS A C 1
ATOM 709 O O . LYS A 1 84 ? -14.562 5.860 20.132 1.00 97.25 84 LYS A O 1
ATOM 714 N N . SER A 1 85 ? -12.835 5.925 18.692 1.00 96.81 85 SER A N 1
ATOM 715 C CA . SE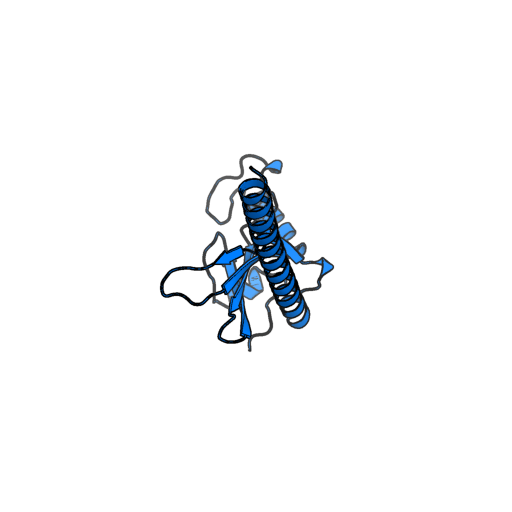R A 1 85 ? -12.034 6.917 19.418 1.00 96.81 85 SER A CA 1
ATOM 716 C C . SER A 1 85 ? -12.523 8.352 19.216 1.00 96.81 85 SER A C 1
ATOM 718 O O . SER A 1 85 ? -12.151 9.222 19.996 1.00 96.81 85 SER A O 1
ATOM 720 N N . ARG A 1 86 ? -13.323 8.609 18.167 1.00 96.62 86 ARG A N 1
ATOM 721 C CA . ARG A 1 86 ? -13.633 9.954 17.645 1.00 96.62 86 ARG A CA 1
ATOM 722 C C . ARG A 1 86 ? -12.388 10.741 17.212 1.00 96.62 86 ARG A C 1
ATOM 724 O O . ARG A 1 86 ? -12.460 11.958 17.067 1.00 96.62 86 ARG A O 1
ATOM 731 N N . MET A 1 87 ? -11.272 10.062 16.959 1.00 96.75 87 MET A N 1
ATOM 732 C CA . MET A 1 87 ? -9.982 10.683 16.678 1.00 96.75 87 MET A CA 1
ATOM 733 C C . MET A 1 87 ? -9.201 9.875 15.638 1.00 96.75 87 MET A C 1
ATOM 735 O O . MET A 1 87 ? -9.112 8.650 15.723 1.00 96.75 87 MET A O 1
ATOM 739 N N . PHE A 1 88 ? -8.649 10.574 14.653 1.00 97.31 88 PHE A N 1
ATOM 740 C CA . PHE A 1 88 ? -7.692 10.044 13.687 1.00 97.31 88 PHE A CA 1
ATOM 741 C C . PHE A 1 88 ? -6.381 9.651 14.388 1.00 97.31 88 PHE A C 1
ATOM 743 O O . PHE A 1 88 ? -6.087 10.130 15.483 1.00 97.31 88 PHE A O 1
ATOM 750 N N . PHE A 1 89 ? -5.569 8.802 13.765 1.00 95.38 89 PHE A N 1
ATOM 751 C CA . PHE A 1 89 ? -4.270 8.392 14.313 1.00 95.38 89 PHE A CA 1
ATOM 752 C C . PHE A 1 89 ? -3.271 9.549 14.358 1.00 95.38 89 PHE A C 1
ATOM 754 O O . PHE A 1 89 ? -2.477 9.632 15.289 1.00 95.38 89 PHE A O 1
ATOM 761 N N . SER A 1 90 ? -3.404 10.506 13.440 1.00 94.69 90 SER A N 1
ATOM 762 C CA . SER A 1 90 ? -2.745 11.819 13.487 1.00 94.69 90 SER A CA 1
ATOM 763 C C . SER A 1 90 ? -3.121 12.681 14.701 1.00 94.69 90 SER A C 1
ATOM 765 O O . SER A 1 90 ? -2.519 13.732 14.912 1.00 94.69 90 SER A O 1
ATOM 767 N N . GLY A 1 91 ? -4.142 12.300 15.475 1.00 94.62 91 GLY A N 1
ATOM 768 C CA . GLY A 1 91 ? -4.670 13.079 16.599 1.00 94.62 91 GLY A CA 1
ATOM 769 C C . GLY A 1 91 ? -5.741 14.104 16.212 1.00 94.62 91 GLY A C 1
ATOM 770 O O . GLY A 1 91 ? -6.286 14.782 17.081 1.00 94.62 91 GLY A O 1
ATOM 771 N N . ALA A 1 92 ? -6.086 14.227 14.927 1.00 95.31 92 ALA A N 1
ATOM 772 C CA . ALA A 1 92 ? -7.178 15.098 14.498 1.00 95.31 92 ALA A CA 1
ATOM 773 C C . ALA A 1 92 ? -8.545 14.559 14.960 1.00 95.31 92 ALA A C 1
ATOM 775 O O . ALA A 1 92 ? -8.790 13.356 14.952 1.00 95.31 92 ALA A O 1
ATOM 776 N N . GLU A 1 93 ? -9.478 15.440 15.318 1.00 96.31 93 GLU A N 1
ATOM 777 C CA . GLU A 1 93 ? -10.822 15.030 15.742 1.00 96.31 93 GLU A CA 1
ATOM 778 C C . GLU A 1 93 ? -11.716 14.631 14.551 1.00 96.31 93 GLU A C 1
ATOM 780 O O . GLU A 1 93 ? -11.766 15.303 13.511 1.00 96.31 93 GLU A O 1
ATOM 785 N N . LEU A 1 94 ? -12.491 13.554 14.715 1.00 95.81 94 LEU A N 1
ATOM 786 C CA . LEU A 1 94 ? -13.489 13.124 13.741 1.00 95.81 94 LEU A CA 1
ATOM 787 C C . LEU A 1 94 ? -14.756 13.983 13.825 1.00 95.81 94 LEU A C 1
ATOM 789 O O . LEU A 1 94 ? -15.681 13.694 14.585 1.00 95.81 94 LEU A O 1
ATOM 793 N N . LYS A 1 95 ? -14.853 14.976 12.937 1.00 92.94 95 LYS A N 1
ATOM 794 C CA . LYS A 1 95 ? -16.035 15.851 12.842 1.00 92.94 95 LYS A CA 1
ATOM 795 C C . LYS A 1 95 ? -17.296 15.141 12.333 1.00 92.94 95 LYS A C 1
ATOM 797 O O . LYS A 1 95 ? -18.395 15.466 12.766 1.00 92.94 95 LYS A O 1
ATOM 802 N N . ALA A 1 96 ? -17.157 14.202 11.394 1.00 92.94 96 ALA A N 1
ATOM 803 C CA . ALA A 1 96 ? -18.277 13.471 10.793 1.00 92.94 96 ALA A CA 1
ATOM 804 C C . ALA A 1 96 ? -17.791 12.164 10.142 1.00 92.94 96 ALA A C 1
ATOM 806 O O . ALA A 1 96 ? -16.686 12.129 9.597 1.00 92.94 96 ALA A O 1
ATOM 807 N N . LYS A 1 97 ? -18.598 11.094 10.164 1.00 90.00 97 LYS A N 1
ATOM 808 C CA . LYS A 1 97 ? -18.192 9.764 9.656 1.00 90.00 97 LYS A CA 1
ATOM 809 C C . LYS A 1 97 ? -17.948 9.763 8.146 1.00 90.00 97 LYS A C 1
ATOM 811 O O . LYS A 1 97 ? -17.088 9.040 7.659 1.00 90.00 97 LYS A O 1
ATOM 816 N N . GLU A 1 98 ? -18.652 10.618 7.418 1.00 91.12 98 GLU A N 1
ATOM 817 C CA . GLU A 1 98 ? -18.554 10.812 5.969 1.00 91.12 98 GLU A CA 1
ATOM 818 C C . GLU A 1 98 ? -17.185 11.371 5.552 1.00 91.12 98 GLU A C 1
ATOM 820 O O . GLU A 1 98 ? -16.811 11.300 4.384 1.00 91.12 98 GLU A O 1
ATOM 825 N N . LYS A 1 99 ? -16.411 11.914 6.502 1.00 91.44 99 LYS A N 1
ATOM 826 C CA . LYS A 1 99 ? -15.031 12.354 6.266 1.00 91.44 99 LYS A CA 1
ATOM 827 C C . LYS A 1 99 ? -14.041 11.194 6.180 1.00 91.44 99 LYS A C 1
ATOM 829 O O . LYS A 1 99 ? -12.896 11.436 5.817 1.00 91.44 99 LYS A O 1
ATOM 834 N N . LEU A 1 100 ? -14.443 9.964 6.500 1.00 94.94 100 LEU A N 1
ATOM 835 C CA . LEU A 1 100 ? -13.589 8.782 6.405 1.00 94.94 100 LEU A CA 1
ATOM 836 C C . LEU A 1 100 ? -13.610 8.235 4.978 1.00 94.94 100 LEU A C 1
ATOM 838 O O . LEU A 1 100 ? -14.491 7.465 4.595 1.00 94.94 100 LEU A O 1
ATOM 842 N N . THR A 1 101 ? -12.626 8.640 4.188 1.00 96.50 101 THR A N 1
ATOM 843 C CA . THR A 1 101 ? -12.480 8.274 2.780 1.00 96.50 101 THR A CA 1
ATOM 844 C C . THR A 1 101 ? -11.193 7.493 2.560 1.00 96.50 101 THR A C 1
ATOM 846 O O . THR A 1 101 ? -10.298 7.478 3.397 1.00 96.50 101 THR A O 1
ATOM 849 N N . ILE A 1 102 ? -11.057 6.860 1.397 1.00 95.56 102 ILE A N 1
ATOM 850 C CA . ILE A 1 102 ? -9.821 6.144 1.071 1.00 95.56 102 ILE A CA 1
ATOM 851 C C . ILE A 1 102 ? -8.596 7.072 1.024 1.00 95.56 102 ILE A C 1
ATOM 853 O O . ILE A 1 102 ? -7.500 6.663 1.381 1.00 95.56 102 ILE A O 1
ATOM 857 N N . ASN A 1 103 ? -8.794 8.336 0.639 1.00 93.81 103 ASN A N 1
ATOM 858 C CA . ASN A 1 103 ? -7.715 9.305 0.438 1.00 93.81 103 ASN A CA 1
ATOM 859 C C . ASN A 1 103 ? -7.103 9.825 1.745 1.00 93.81 103 ASN A C 1
ATOM 861 O O . ASN A 1 103 ? -6.058 10.464 1.698 1.00 93.81 103 ASN A O 1
ATOM 865 N N . ASN A 1 104 ? -7.764 9.607 2.883 1.00 94.81 104 ASN A N 1
ATOM 866 C CA . ASN A 1 104 ? -7.268 9.987 4.205 1.00 94.81 104 ASN A CA 1
ATOM 867 C C . ASN A 1 104 ? -7.177 8.791 5.158 1.00 94.81 104 ASN A C 1
ATOM 869 O O . ASN A 1 104 ? -7.199 8.988 6.368 1.00 94.81 104 ASN A O 1
ATOM 873 N N . CYS A 1 105 ? -7.110 7.569 4.623 1.00 97.62 105 CYS A N 1
ATOM 874 C CA . CYS A 1 105 ? -6.797 6.394 5.423 1.00 97.62 105 CYS A CA 1
ATOM 875 C C . CYS A 1 105 ? -5.371 6.510 5.967 1.00 97.62 105 CYS A C 1
ATOM 877 O O . CYS A 1 105 ? -4.455 6.800 5.209 1.00 97.62 105 CYS A O 1
ATOM 879 N N . GLU A 1 106 ? -5.188 6.262 7.262 1.00 97.50 106 GLU A N 1
ATOM 880 C CA . GLU A 1 106 ? -3.889 6.422 7.927 1.00 97.50 106 GLU A CA 1
ATOM 881 C C . GLU A 1 106 ? -3.138 5.101 8.101 1.00 97.50 106 GLU A C 1
ATOM 883 O O . GLU A 1 106 ? -2.068 5.107 8.691 1.00 97.50 106 GLU A O 1
ATOM 888 N N . LEU A 1 107 ? -3.681 3.986 7.603 1.00 97.88 107 LEU A N 1
ATOM 889 C CA . LEU A 1 107 ? -2.994 2.698 7.517 1.00 97.88 107 LEU A CA 1
ATOM 890 C C . LEU A 1 107 ? -2.617 2.446 6.060 1.00 97.88 107 LEU A C 1
ATOM 892 O O . LEU A 1 107 ? -3.456 2.028 5.254 1.00 97.88 107 LEU A O 1
ATOM 896 N N . GLU A 1 108 ? -1.362 2.719 5.720 1.00 97.88 108 GLU A N 1
ATOM 897 C CA . GLU A 1 108 ? -0.884 2.691 4.339 1.00 97.88 108 GLU A CA 1
ATOM 898 C C . GLU A 1 108 ? 0.295 1.732 4.157 1.00 97.88 108 GLU A C 1
ATOM 900 O O . GLU A 1 108 ? 1.109 1.510 5.050 1.00 97.88 108 GLU A O 1
ATOM 905 N N . TYR A 1 109 ? 0.415 1.230 2.937 1.00 97.69 109 TYR A N 1
ATOM 906 C CA . TYR A 1 109 ? 1.606 0.598 2.402 1.00 97.69 109 TYR A CA 1
ATOM 907 C C . TYR A 1 109 ? 2.175 1.551 1.343 1.00 97.69 109 TYR A C 1
ATOM 909 O O . TYR A 1 109 ? 1.538 1.790 0.309 1.00 97.69 109 TYR A O 1
ATOM 917 N N . ASP A 1 110 ? 3.356 2.115 1.596 1.00 96.50 110 ASP A N 1
ATOM 918 C CA . ASP A 1 110 ? 4.109 2.888 0.607 1.00 96.50 110 ASP A CA 1
ATOM 919 C C . ASP A 1 110 ? 4.991 1.941 -0.200 1.00 96.50 110 ASP A C 1
ATOM 921 O O . ASP A 1 110 ? 5.944 1.349 0.311 1.00 96.50 110 ASP A O 1
ATOM 925 N N . CYS A 1 111 ? 4.630 1.749 -1.464 1.00 96.44 111 CYS A N 1
ATOM 926 C CA . CYS A 1 111 ? 5.264 0.784 -2.344 1.00 96.44 111 CYS A CA 1
ATOM 927 C C . CYS A 1 111 ? 6.162 1.506 -3.341 1.00 96.44 111 CYS A C 1
ATOM 929 O O . CYS A 1 111 ? 5.704 2.362 -4.102 1.00 96.44 111 CYS A O 1
ATOM 931 N N . VAL A 1 112 ? 7.427 1.100 -3.401 1.00 94.81 112 VAL A N 1
ATOM 932 C CA . VAL A 1 112 ? 8.435 1.702 -4.274 1.00 94.81 112 VAL A CA 1
ATOM 933 C C . VAL A 1 112 ? 9.065 0.634 -5.156 1.00 94.81 112 VAL A C 1
ATOM 935 O O . VAL A 1 112 ? 9.654 -0.322 -4.664 1.00 94.81 112 VAL A O 1
ATOM 938 N N . LEU A 1 113 ? 8.990 0.829 -6.471 1.00 95.00 113 LEU A N 1
ATOM 939 C CA . LEU A 1 113 ? 9.790 0.096 -7.444 1.00 95.00 113 LEU A CA 1
ATOM 940 C C . LEU A 1 113 ? 11.105 0.846 -7.683 1.00 95.00 113 LEU A C 1
ATOM 942 O O . LEU A 1 113 ? 11.133 1.894 -8.337 1.00 95.00 113 LEU A O 1
ATOM 946 N N . ASP A 1 114 ? 12.195 0.270 -7.187 1.00 90.44 114 ASP A N 1
ATOM 947 C CA . ASP A 1 114 ? 13.558 0.708 -7.468 1.00 90.44 114 ASP A CA 1
ATOM 948 C C . ASP A 1 114 ? 13.996 0.165 -8.835 1.00 90.44 114 ASP A C 1
ATOM 950 O O . ASP A 1 114 ? 14.179 -1.042 -9.019 1.00 90.44 114 ASP A O 1
ATOM 954 N N . LEU A 1 115 ? 14.171 1.056 -9.815 1.00 88.38 115 LEU A N 1
ATOM 955 C CA . LEU A 1 115 ? 14.555 0.662 -11.172 1.00 88.38 115 LEU A CA 1
ATOM 956 C C . LEU A 1 115 ? 16.022 0.232 -11.283 1.00 88.38 115 LEU A C 1
ATOM 958 O O . LEU A 1 115 ? 16.344 -0.554 -12.174 1.00 88.38 115 LEU A O 1
ATOM 962 N N . LYS A 1 116 ? 16.904 0.720 -10.400 1.00 86.88 116 LYS A N 1
ATOM 963 C CA . LYS A 1 116 ? 18.327 0.354 -10.392 1.00 86.88 116 LYS A CA 1
ATOM 964 C C . LYS A 1 116 ? 18.494 -1.074 -9.892 1.00 86.88 116 LYS A C 1
ATOM 966 O O . LYS A 1 116 ? 19.116 -1.893 -10.562 1.00 86.88 116 LYS A O 1
ATOM 971 N N . ASN A 1 117 ? 17.904 -1.362 -8.736 1.00 88.62 117 ASN A N 1
ATOM 972 C CA . ASN A 1 117 ? 18.024 -2.663 -8.082 1.00 88.62 117 ASN A CA 1
ATOM 973 C C . ASN A 1 117 ? 16.955 -3.663 -8.547 1.00 88.62 117 ASN A C 1
ATOM 975 O O . ASN A 1 117 ? 17.000 -4.829 -8.173 1.00 88.62 117 ASN A O 1
ATOM 979 N N . LYS A 1 118 ? 16.001 -3.221 -9.379 1.00 89.56 118 LYS A N 1
ATOM 980 C CA . LYS A 1 118 ? 14.902 -4.030 -9.931 1.00 89.56 118 LYS A CA 1
ATOM 981 C C . LYS A 1 118 ? 14.073 -4.734 -8.851 1.00 89.56 118 LYS A C 1
ATOM 983 O O . LYS A 1 118 ? 13.571 -5.832 -9.090 1.00 89.56 118 LYS A O 1
ATOM 988 N N . ARG A 1 119 ? 13.889 -4.092 -7.699 1.00 92.44 119 ARG A N 1
ATOM 989 C CA . ARG A 1 119 ? 13.140 -4.640 -6.562 1.00 92.44 119 ARG A CA 1
ATOM 990 C C . ARG A 1 119 ? 11.990 -3.732 -6.163 1.00 92.44 119 ARG A C 1
ATOM 992 O O . ARG A 1 119 ? 12.052 -2.520 -6.377 1.00 92.44 119 ARG A O 1
ATOM 999 N N . VAL A 1 120 ? 10.960 -4.335 -5.586 1.00 94.38 120 VAL A N 1
ATOM 1000 C CA . VAL A 1 120 ? 9.884 -3.609 -4.916 1.00 94.38 120 VAL A CA 1
ATOM 1001 C C . VAL A 1 120 ? 10.201 -3.604 -3.428 1.00 94.38 120 VAL A C 1
ATOM 1003 O O . VAL A 1 120 ? 10.574 -4.628 -2.872 1.00 94.38 120 VAL A O 1
ATOM 1006 N N . THR A 1 121 ? 10.090 -2.444 -2.799 1.00 94.06 121 THR A N 1
ATOM 1007 C CA . THR A 1 121 ? 10.165 -2.294 -1.346 1.00 94.06 121 THR A CA 1
ATOM 1008 C C . THR A 1 121 ? 8.846 -1.740 -0.852 1.00 94.06 121 THR A C 1
ATOM 1010 O O . THR A 1 121 ? 8.263 -0.873 -1.511 1.00 94.06 121 THR A O 1
ATOM 1013 N N . VAL A 1 122 ? 8.396 -2.207 0.306 1.00 95.38 122 VAL A N 1
ATOM 1014 C CA . VAL A 1 122 ? 7.162 -1.736 0.929 1.00 95.38 122 VAL A CA 1
ATOM 1015 C C . VAL A 1 122 ? 7.471 -1.244 2.333 1.00 95.38 122 VAL A C 1
ATOM 1017 O O . VAL A 1 122 ? 8.131 -1.936 3.102 1.00 95.38 122 VAL A O 1
ATOM 1020 N N . GLN A 1 123 ? 7.007 -0.041 2.648 1.00 95.50 123 GLN A N 1
ATOM 1021 C CA . GLN A 1 123 ? 7.064 0.530 3.985 1.00 95.50 123 GLN A CA 1
ATOM 1022 C C . GLN A 1 123 ? 5.643 0.655 4.534 1.00 95.50 123 GLN A C 1
ATOM 1024 O O . GLN A 1 123 ? 4.758 1.172 3.854 1.00 95.50 123 GLN A O 1
ATOM 1029 N N . TYR A 1 124 ? 5.430 0.193 5.762 1.00 97.00 124 TYR A N 1
ATOM 1030 C CA . TYR A 1 124 ? 4.180 0.415 6.482 1.00 97.00 124 TYR A CA 1
ATOM 1031 C C . TYR A 1 124 ? 4.168 1.838 7.021 1.00 97.00 124 TYR A C 1
ATOM 1033 O O . TYR A 1 124 ? 5.153 2.269 7.626 1.00 97.00 124 TYR A O 1
ATOM 1041 N N . LEU A 1 125 ? 3.067 2.553 6.810 1.00 97.25 125 LEU A N 1
ATOM 1042 C CA . LEU A 1 125 ? 2.873 3.899 7.329 1.00 97.25 125 LEU A CA 1
ATOM 1043 C C . LEU A 1 125 ? 1.654 3.951 8.248 1.00 97.25 125 LEU A C 1
ATOM 1045 O O . LEU A 1 125 ? 0.571 3.502 7.863 1.00 97.25 125 LEU A O 1
ATOM 1049 N N . ILE A 1 126 ? 1.825 4.566 9.417 1.00 96.62 126 ILE A N 1
ATOM 1050 C CA . ILE A 1 126 ? 0.735 4.974 10.306 1.00 96.62 126 ILE A CA 1
ATOM 1051 C C . ILE A 1 126 ? 0.711 6.496 10.338 1.00 96.62 126 ILE A C 1
ATOM 1053 O O . ILE A 1 126 ? 1.688 7.118 10.731 1.00 96.62 126 ILE A O 1
ATOM 1057 N N . SER A 1 127 ? -0.383 7.117 9.893 1.00 94.81 127 SER A N 1
ATOM 1058 C CA . SER A 1 127 ? -0.499 8.586 9.834 1.00 94.81 127 SER A CA 1
ATOM 1059 C C . SER A 1 127 ? 0.642 9.266 9.044 1.00 94.81 127 SER A C 1
ATOM 1061 O O . SER A 1 127 ? 1.017 10.410 9.301 1.00 94.81 127 SER A O 1
ATOM 1063 N N . GLY A 1 128 ? 1.196 8.564 8.052 1.00 93.31 128 GLY A N 1
ATOM 1064 C CA . GLY A 1 128 ? 2.323 9.035 7.246 1.00 93.31 128 GLY A CA 1
ATOM 1065 C C . GLY A 1 128 ? 3.708 8.734 7.827 1.00 93.31 128 GLY A C 1
ATOM 1066 O O . GLY A 1 128 ? 4.689 8.901 7.102 1.00 93.31 128 GLY A O 1
ATOM 1067 N N . ASP A 1 129 ? 3.792 8.233 9.060 1.00 95.19 129 ASP A N 1
ATOM 1068 C CA . ASP A 1 129 ? 5.048 7.856 9.704 1.00 95.19 129 ASP A CA 1
ATOM 1069 C C . ASP A 1 129 ? 5.407 6.402 9.410 1.00 95.19 129 ASP A C 1
ATOM 1071 O O . ASP A 1 129 ? 4.595 5.490 9.568 1.00 95.19 129 ASP A O 1
ATOM 1075 N N . GLY A 1 130 ? 6.646 6.188 8.969 1.00 94.19 130 GLY A N 1
ATOM 1076 C CA . GLY A 1 130 ? 7.163 4.864 8.650 1.00 94.19 130 GLY A CA 1
ATOM 1077 C C . GLY A 1 130 ? 7.440 4.035 9.891 1.00 94.19 130 GLY A C 1
ATOM 1078 O O . GLY A 1 130 ? 8.275 4.415 10.710 1.00 94.19 130 GLY A O 1
ATOM 1079 N N . ILE A 1 131 ? 6.807 2.868 9.980 1.00 94.31 131 ILE A N 1
ATOM 1080 C CA . ILE A 1 131 ? 6.996 1.938 11.093 1.00 94.31 131 ILE A CA 1
ATOM 1081 C C . ILE A 1 131 ? 7.816 0.718 10.664 1.00 94.31 131 ILE A C 1
ATOM 1083 O O . ILE A 1 131 ? 7.700 0.211 9.547 1.00 94.31 131 ILE A O 1
ATOM 1087 N N . THR A 1 132 ? 8.651 0.235 11.580 1.00 92.88 132 THR A N 1
ATOM 1088 C CA . THR A 1 132 ? 9.462 -0.986 11.417 1.00 92.88 132 THR A CA 1
ATOM 1089 C C . THR A 1 132 ? 9.281 -1.965 12.575 1.00 92.88 132 THR A C 1
ATOM 1091 O O . THR A 1 132 ? 9.781 -3.087 12.524 1.00 92.88 132 THR A O 1
ATOM 1094 N N . ASN A 1 133 ? 8.564 -1.563 13.629 1.00 93.69 133 ASN A N 1
ATOM 1095 C CA . ASN A 1 133 ? 8.296 -2.418 14.772 1.00 93.69 133 ASN A CA 1
ATOM 1096 C C . ASN A 1 133 ? 7.317 -3.535 14.370 1.00 93.69 133 ASN A C 1
ATOM 1098 O O . ASN A 1 133 ? 6.156 -3.276 14.061 1.00 93.69 133 ASN A O 1
ATOM 1102 N N . GLN A 1 134 ? 7.775 -4.789 14.405 1.00 92.12 134 GLN A N 1
ATOM 1103 C CA . GLN A 1 134 ? 6.974 -5.931 13.956 1.00 92.12 134 GLN A CA 1
ATOM 1104 C C . GLN A 1 134 ? 5.723 -6.169 14.813 1.00 92.12 134 GLN A C 1
ATOM 1106 O O . GLN A 1 134 ? 4.700 -6.604 14.291 1.00 92.12 134 GLN A O 1
ATOM 1111 N N . GLN A 1 135 ? 5.778 -5.891 16.119 1.00 93.06 135 GLN A N 1
ATOM 1112 C CA . GLN A 1 135 ? 4.615 -6.035 16.997 1.00 93.06 135 GLN A CA 1
ATOM 1113 C C . GLN A 1 135 ? 3.537 -5.013 16.628 1.00 93.06 135 GLN A C 1
ATOM 1115 O O . GLN A 1 135 ? 2.359 -5.359 16.541 1.00 93.06 135 GLN A O 1
ATOM 1120 N N . GLU A 1 136 ? 3.943 -3.776 16.347 1.00 93.69 136 GLU A N 1
ATOM 1121 C CA . GLU A 1 136 ? 3.044 -2.730 15.872 1.00 93.69 136 GLU A CA 1
ATOM 1122 C C . GLU A 1 136 ? 2.456 -3.091 14.504 1.00 93.69 136 GLU A C 1
ATOM 1124 O O . GLU A 1 136 ? 1.235 -3.113 14.365 1.00 93.69 136 GLU A O 1
ATOM 1129 N N . ILE A 1 137 ? 3.287 -3.510 13.543 1.00 94.75 137 ILE A N 1
ATOM 1130 C CA . ILE A 1 137 ? 2.838 -3.972 12.219 1.00 94.75 137 ILE A CA 1
ATOM 1131 C C . ILE A 1 137 ? 1.804 -5.096 12.355 1.00 94.75 137 ILE A C 1
ATOM 1133 O O . ILE A 1 137 ? 0.706 -4.984 11.816 1.00 94.75 137 ILE A O 1
ATOM 1137 N N . ASN A 1 138 ? 2.110 -6.143 13.125 1.00 93.62 138 ASN A N 1
ATOM 1138 C CA . ASN A 1 138 ? 1.224 -7.296 13.307 1.00 93.62 138 ASN A CA 1
ATOM 1139 C C . ASN A 1 138 ? -0.081 -6.941 14.030 1.00 93.62 138 ASN A C 1
ATOM 1141 O O . ASN A 1 138 ? -1.096 -7.607 13.837 1.00 93.62 138 ASN A O 1
ATOM 1145 N N . SER A 1 139 ? -0.060 -5.920 14.890 1.00 94.12 139 SER A N 1
ATOM 1146 C CA . SER A 1 139 ? -1.259 -5.463 15.594 1.00 94.12 139 SER A CA 1
ATOM 1147 C C . SER A 1 139 ? -2.114 -4.530 14.747 1.00 94.12 139 SER A C 1
ATOM 1149 O O . SER A 1 139 ? -3.332 -4.527 14.923 1.00 94.12 139 SER A O 1
ATOM 1151 N N . GLN A 1 140 ? -1.515 -3.764 13.828 1.00 94.38 140 GLN A N 1
ATOM 1152 C CA . GLN A 1 140 ? -2.201 -2.743 13.039 1.00 94.38 140 GLN A CA 1
ATOM 1153 C C . GLN A 1 140 ? -2.662 -3.233 11.666 1.00 94.38 140 GLN A C 1
ATOM 1155 O O . GLN A 1 140 ? -3.810 -2.976 11.302 1.00 94.38 140 GLN A O 1
ATOM 1160 N N . PHE A 1 141 ? -1.835 -4.002 10.961 1.00 96.50 141 PHE A N 1
ATOM 1161 C CA . PHE A 1 141 ? -2.068 -4.401 9.576 1.00 96.50 141 PHE A CA 1
ATOM 1162 C C . PHE A 1 141 ? -2.561 -5.844 9.466 1.00 96.50 141 PHE A C 1
ATOM 1164 O O . PHE A 1 141 ? -2.021 -6.766 10.073 1.00 96.50 141 PHE A O 1
ATOM 1171 N N . ALA A 1 142 ? -3.579 -6.053 8.635 1.00 95.81 142 ALA A N 1
ATOM 1172 C C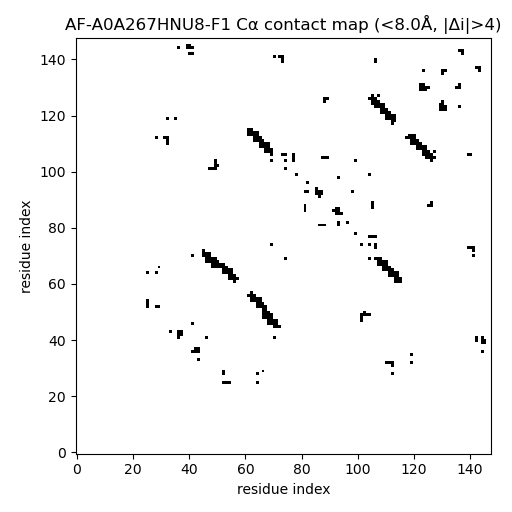A . ALA A 1 142 ? -4.170 -7.358 8.363 1.00 95.81 142 ALA A CA 1
ATOM 1173 C C . ALA A 1 142 ? -3.256 -8.265 7.528 1.00 95.81 142 ALA A C 1
ATOM 1175 O O . ALA A 1 142 ? -3.444 -9.481 7.537 1.00 95.81 142 ALA A O 1
ATOM 1176 N N . TYR A 1 143 ? -2.300 -7.677 6.805 1.00 94.69 143 TYR A N 1
ATOM 1177 C CA . TYR A 1 143 ? -1.341 -8.402 5.979 1.00 94.69 143 TYR A CA 1
ATOM 1178 C C . TYR A 1 143 ? 0.083 -7.915 6.259 1.00 94.69 143 TYR A C 1
ATOM 1180 O O . TYR A 1 143 ? 0.578 -7.024 5.559 1.00 94.69 143 TYR A O 1
ATOM 1188 N N . PRO A 1 144 ? 0.743 -8.476 7.283 1.00 90.94 144 PRO A N 1
ATOM 1189 C CA . PRO A 1 144 ? 2.190 -8.421 7.393 1.00 90.94 144 PRO A CA 1
ATOM 1190 C C . PRO A 1 144 ? 2.795 -9.201 6.218 1.00 90.94 144 PRO A C 1
ATOM 1192 O O . PRO A 1 144 ? 2.567 -10.400 6.070 1.00 90.94 144 PRO A O 1
ATOM 1195 N N . LEU A 1 145 ? 3.517 -8.496 5.357 1.00 87.75 145 LEU A N 1
ATOM 1196 C CA . LEU A 1 145 ? 4.295 -9.047 4.254 1.00 87.75 145 LEU A CA 1
ATOM 1197 C C . LEU A 1 145 ? 5.410 -9.948 4.791 1.00 87.75 145 LEU A C 1
ATOM 1199 O O . LEU A 1 145 ? 5.932 -9.725 5.887 1.00 87.75 145 LEU A O 1
ATOM 1203 N N . LEU A 1 146 ? 5.778 -10.956 4.003 1.00 76.38 146 LEU A N 1
ATOM 1204 C CA . LEU A 1 146 ? 6.867 -11.861 4.337 1.00 76.38 146 LEU A CA 1
ATOM 1205 C C . LEU A 1 146 ? 8.177 -11.061 4.288 1.00 76.38 146 LEU A C 1
ATOM 1207 O O . LEU A 1 146 ? 8.528 -10.486 3.261 1.00 76.38 146 LEU A O 1
ATOM 1211 N N . ASN A 1 147 ? 8.878 -10.972 5.417 1.00 61.56 147 ASN A N 1
ATOM 1212 C CA . ASN A 1 147 ? 10.205 -10.362 5.437 1.00 61.56 147 ASN A CA 1
ATOM 1213 C C . ASN A 1 147 ? 11.148 -11.224 4.569 1.00 61.56 147 ASN A C 1
ATOM 1215 O O . ASN A 1 147 ? 11.201 -12.439 4.767 1.00 61.56 147 ASN A O 1
ATOM 1219 N N . GLU A 1 148 ? 11.853 -10.602 3.615 1.00 48.25 148 GLU A N 1
ATOM 1220 C CA . GLU A 1 148 ? 13.053 -11.183 2.980 1.00 48.25 148 GLU A CA 1
ATOM 1221 C C . GLU A 1 148 ? 14.235 -11.191 3.958 1.00 48.25 148 GLU A C 1
ATOM 1223 O O . GLU A 1 148 ? 14.408 -10.183 4.686 1.00 48.25 148 GLU A O 1
#

pLDDT: mean 90.48, std 10.62, range [48.25, 98.31]

Sequence (148 aa):
MKKIKIAVSVIVVLILGFWSYSIYQKNKADERINRYLVEQGIPEEQIKTIAKIRYDEKPGLYKRYSKKITTKKDFKKWQQEVIKSRMFFSGAELKAKEKLTINNCELEYDCVLDLKNKRVTVQYLISGDGITNQQEINSQFAYPLLNE

Foldseek 3Di:
DVVVVVVVVVVVVVVVVVVVVVVVVQVVQVVVQLVLVVVQPQDSQFKAWLFRWDFDDDVPDATKIKTKIAGPVLLVVQLVVCVVVCAALVRHGNPDSVVSDSNQRQFIWIWMQGPVVRDIDTFTGGNNDTDDDVVCCVVRGPRDGDDD